Protein AF-A0A2K0TN33-F1 (afdb_monomer_lite)

Sequence (180 aa):
MSYIFKYAGIDGAGDKDKFLTEDDDTSTRRTIKLARDVEKEPTDGSRALPVIISYTCNISLGDIYEQLRQKEWLTHSFANLILALNIDDHPVPAGFIVNPDFLGEGQKANLMNHGVPVREPLRGALAHCKVEADSITDNFAGYIHAVNWLIRTVAPSVTFGWQVNIWGGGTGDGCRLERL

Foldseek 3Di:
DAEAEDAFFAPNQLPLVDADDPVRRVGLVVLLVVQVVQCPDPDDNDGYAYEYEAELFRPVVHDPPVSQADLSSNLNSLLSVLVSQPFDPDLARHEYAYHAALVAVCVVVVFQFPFGQNQNSLCSSCVVPPDHDPPQHRGPVSNVVSVVVSSCVRHVSYHYDYHHDDDPPDPPPPPPPPDD

Radius of gyration: 18.74 Å; chains: 1; bounding box: 42×58×51 Å

pLDDT: mean 85.98, std 13.93, range [38.31, 97.5]

Secondary structure (DSSP, 8-state):
-EEEEEESTTTSS--TTSPPPTTT-HHHHHHHHHHHHHHHSSSTT--EEEEEEE-SS--TTS-HHHHHH-HHHHHHHHHHHHHHH-----SS--EEEESTTHHHHHHHTTGGG-B---HHHHHHHGGGS----TT--SBHHHHHHHHHHHHHHH-TTSEEEE------------------

Structure (mmCIF, N/CA/C/O backbone):
data_AF-A0A2K0TN33-F1
#
_entry.id   AF-A0A2K0TN33-F1
#
loop_
_atom_site.group_PDB
_atom_site.id
_atom_site.type_symbol
_atom_site.label_atom_id
_atom_site.label_alt_id
_atom_site.label_comp_id
_atom_site.label_asym_id
_atom_site.label_entity_id
_atom_site.label_seq_id
_atom_site.pdbx_PDB_ins_code
_atom_site.Cartn_x
_atom_site.Cartn_y
_atom_site.Cartn_z
_atom_site.occupancy
_atom_site.B_iso_or_equiv
_atom_site.auth_seq_id
_atom_site.auth_comp_id
_atom_site.auth_asym_id
_atom_site.auth_atom_id
_atom_site.pdbx_PDB_model_num
ATOM 1 N N . MET A 1 1 ? -21.578 7.837 12.634 1.00 80.25 1 MET A N 1
ATOM 2 C CA . MET A 1 1 ? -20.352 7.149 12.176 1.00 80.25 1 MET A CA 1
ATOM 3 C C . MET A 1 1 ? -19.380 8.212 11.717 1.00 80.25 1 MET A C 1
ATOM 5 O O . MET A 1 1 ? -19.723 8.966 10.812 1.00 80.25 1 MET A O 1
ATOM 9 N N . SER A 1 2 ? -18.228 8.289 12.368 1.00 88.69 2 SER A N 1
ATOM 10 C CA . SER A 1 2 ? -17.153 9.237 12.069 1.00 88.69 2 SER A CA 1
ATOM 11 C C . SER A 1 2 ? -15.987 8.508 11.405 1.00 88.69 2 SER A C 1
ATOM 13 O O . SER A 1 2 ? -15.834 7.300 11.570 1.00 88.69 2 SER A O 1
ATOM 15 N N . TYR A 1 3 ? -15.155 9.235 10.664 1.00 92.50 3 TYR A N 1
ATOM 16 C CA . TYR A 1 3 ? -13.978 8.683 9.992 1.00 92.50 3 TYR A CA 1
ATOM 17 C C . TYR A 1 3 ? -12.736 9.435 10.461 1.00 92.50 3 TYR A C 1
ATOM 19 O O . TYR A 1 3 ? -12.743 10.666 10.496 1.00 92.50 3 TYR A O 1
ATOM 27 N N . ILE A 1 4 ? -11.684 8.706 10.831 1.00 94.31 4 ILE A N 1
ATOM 28 C CA . ILE A 1 4 ? -10.422 9.288 11.306 1.00 94.31 4 ILE A CA 1
ATOM 29 C C . ILE A 1 4 ? -9.355 9.015 10.256 1.00 94.31 4 ILE A C 1
ATOM 31 O O . ILE A 1 4 ? -8.980 7.865 10.054 1.00 94.31 4 ILE A O 1
ATOM 35 N N . PHE A 1 5 ? -8.867 10.064 9.599 1.00 95.44 5 PHE A N 1
ATOM 36 C CA . PHE A 1 5 ? -7.907 9.940 8.505 1.00 95.44 5 PHE A CA 1
ATOM 37 C C . PHE A 1 5 ? -6.476 10.142 8.991 1.00 95.44 5 PHE A C 1
ATOM 39 O O . PHE A 1 5 ? -6.186 11.111 9.698 1.00 95.44 5 PHE A O 1
ATOM 46 N N . LYS A 1 6 ? -5.565 9.262 8.573 1.00 96.69 6 LYS A N 1
ATOM 47 C CA . LYS A 1 6 ? -4.129 9.429 8.816 1.00 96.69 6 LYS A CA 1
ATOM 48 C C . LYS A 1 6 ? -3.304 8.713 7.751 1.00 96.69 6 LYS A C 1
ATOM 50 O O . LYS A 1 6 ? -3.702 7.663 7.263 1.00 96.69 6 LYS A O 1
ATOM 55 N N . TYR A 1 7 ? -2.156 9.278 7.396 1.00 95.44 7 TYR A N 1
ATOM 56 C CA . TYR A 1 7 ? -1.187 8.597 6.541 1.00 95.44 7 TYR A CA 1
ATOM 57 C C . TYR A 1 7 ? -0.429 7.516 7.325 1.00 95.44 7 TYR A C 1
ATOM 59 O O . TYR A 1 7 ? -0.097 7.732 8.493 1.00 95.44 7 TYR A O 1
ATOM 67 N N . ALA A 1 8 ? -0.178 6.371 6.690 1.00 95.56 8 ALA A N 1
ATOM 68 C CA . ALA A 1 8 ? 0.621 5.280 7.248 1.00 95.56 8 ALA A CA 1
ATOM 69 C C . ALA A 1 8 ? 2.102 5.670 7.390 1.00 95.56 8 ALA A C 1
ATOM 71 O O . ALA A 1 8 ? 2.572 6.570 6.694 1.00 95.56 8 ALA A O 1
ATOM 72 N N . GLY A 1 9 ? 2.834 4.962 8.250 1.00 92.69 9 GLY A N 1
ATOM 73 C CA . GLY A 1 9 ? 4.277 5.127 8.395 1.00 92.69 9 GLY A CA 1
ATOM 74 C C . GLY A 1 9 ? 4.692 6.409 9.119 1.00 92.69 9 GLY A C 1
ATOM 75 O O . GLY A 1 9 ? 3.976 6.904 10.005 1.00 92.69 9 GLY A O 1
ATOM 76 N N . ILE A 1 10 ? 5.876 6.924 8.770 1.00 91.94 10 ILE A N 1
ATOM 77 C CA . ILE A 1 10 ? 6.517 8.045 9.475 1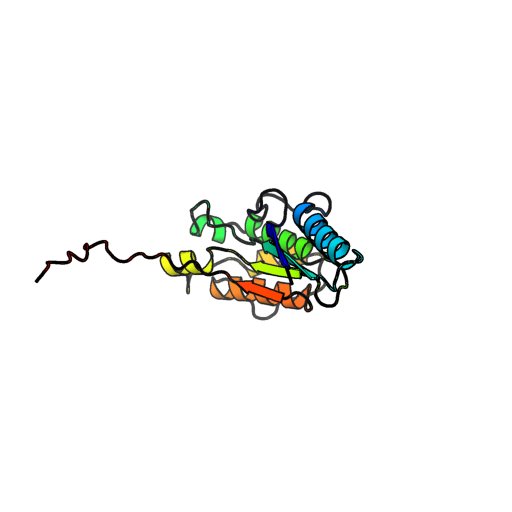.00 91.94 10 ILE A CA 1
ATOM 78 C C . ILE A 1 10 ? 6.133 9.368 8.827 1.00 91.94 10 ILE A C 1
ATOM 80 O O . ILE A 1 10 ? 5.641 10.272 9.506 1.00 91.94 10 ILE A O 1
ATOM 84 N N . ASP A 1 11 ? 6.359 9.484 7.519 1.00 86.12 11 ASP A N 1
ATOM 85 C CA . ASP A 1 11 ? 6.149 10.724 6.769 1.00 86.12 11 ASP A CA 1
ATOM 86 C C . ASP 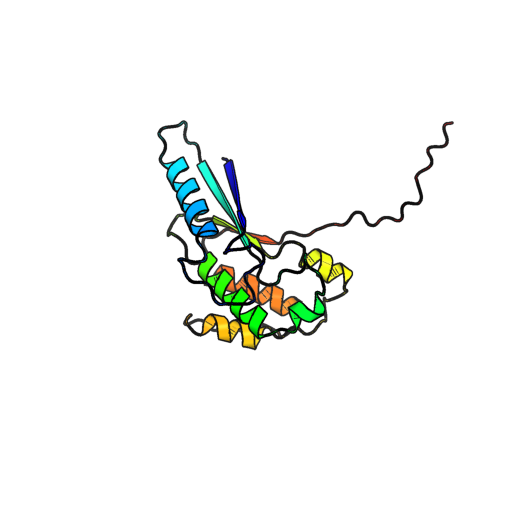A 1 11 ? 4.879 10.710 5.909 1.00 86.12 11 ASP A C 1
ATOM 88 O O . ASP A 1 11 ? 4.437 11.756 5.430 1.00 86.12 11 ASP A O 1
ATOM 92 N N . GLY A 1 12 ? 4.255 9.541 5.753 1.00 84.50 12 GLY A N 1
ATOM 93 C CA . GLY A 1 12 ? 3.070 9.381 4.926 1.00 84.50 12 GLY A CA 1
ATOM 94 C C . GLY A 1 12 ? 3.340 9.351 3.427 1.00 84.50 12 GLY A C 1
ATOM 95 O O . GLY A 1 12 ? 2.394 9.493 2.661 1.00 84.50 12 GLY A O 1
ATOM 96 N N . ALA A 1 13 ? 4.591 9.158 3.005 1.00 87.00 13 ALA A N 1
ATOM 97 C CA . ALA A 1 13 ? 5.025 9.031 1.616 1.00 87.00 13 ALA A CA 1
ATOM 98 C C . ALA A 1 13 ? 5.358 7.579 1.220 1.00 87.00 13 ALA A C 1
ATOM 100 O O . ALA A 1 13 ? 5.903 7.345 0.140 1.00 87.00 13 ALA A O 1
ATOM 101 N N . GLY A 1 14 ? 5.027 6.603 2.072 1.00 86.75 14 GLY A N 1
ATOM 102 C CA . GLY A 1 14 ? 5.307 5.180 1.845 1.00 86.75 14 GLY A CA 1
ATOM 103 C C . GLY A 1 14 ? 6.694 4.731 2.306 1.00 86.75 14 GLY A C 1
ATOM 104 O O . GLY A 1 14 ? 7.031 3.556 2.139 1.00 86.75 14 GLY A O 1
ATOM 105 N N . ASP A 1 15 ? 7.481 5.657 2.871 1.00 92.38 15 ASP A N 1
ATOM 106 C CA . ASP A 1 15 ? 8.759 5.401 3.543 1.00 92.38 15 ASP A CA 1
ATOM 107 C C . ASP A 1 15 ? 9.727 4.556 2.693 1.00 92.38 15 ASP A C 1
ATOM 109 O O . ASP A 1 15 ? 10.369 3.620 3.163 1.00 92.38 15 ASP A O 1
ATOM 113 N N . LYS A 1 16 ? 9.809 4.885 1.398 1.00 91.75 16 LYS A N 1
ATOM 114 C CA . LYS A 1 16 ? 10.479 4.095 0.349 1.00 91.75 16 LYS A CA 1
ATOM 115 C C . LYS A 1 16 ? 11.967 3.803 0.584 1.00 91.75 16 LYS A C 1
ATOM 117 O O . LYS A 1 16 ? 12.520 2.896 -0.032 1.00 91.75 16 LYS A O 1
ATOM 122 N N . ASP A 1 17 ? 12.622 4.562 1.452 1.00 92.81 17 ASP A N 1
ATOM 123 C CA . ASP A 1 17 ? 14.057 4.442 1.709 1.00 92.81 17 ASP A CA 1
ATOM 124 C C . ASP A 1 17 ? 14.388 3.409 2.801 1.00 92.81 17 ASP A C 1
ATOM 126 O O . ASP A 1 17 ? 15.565 3.147 3.046 1.00 92.81 17 ASP A O 1
ATOM 130 N N . LYS A 1 18 ? 13.384 2.805 3.463 1.00 93.94 18 LYS A N 1
ATOM 131 C CA . LYS A 1 18 ? 13.616 1.759 4.469 1.00 93.94 18 LYS A CA 1
ATOM 132 C C . LYS A 1 18 ? 12.430 0.820 4.699 1.00 93.94 18 LYS A C 1
ATOM 134 O O . LYS A 1 18 ? 11.268 1.174 4.515 1.00 93.94 18 LYS A O 1
ATOM 139 N N . PHE A 1 19 ? 12.737 -0.362 5.228 1.00 93.75 19 PHE A N 1
ATOM 140 C CA . PHE A 1 19 ? 11.748 -1.197 5.906 1.00 93.75 19 PHE A CA 1
ATOM 141 C C . PHE A 1 19 ? 11.338 -0.556 7.233 1.00 93.75 19 PHE A C 1
ATOM 143 O O . PHE A 1 19 ? 12.194 -0.170 8.033 1.00 93.75 19 PHE A O 1
ATOM 150 N N . LEU A 1 20 ? 10.034 -0.467 7.469 1.00 93.81 20 LEU A N 1
ATOM 151 C CA . LEU A 1 20 ? 9.485 -0.034 8.745 1.00 93.81 20 LEU A CA 1
ATOM 152 C C . LEU A 1 20 ? 9.341 -1.204 9.719 1.00 93.81 20 LEU A C 1
ATOM 154 O O . LEU A 1 20 ? 9.092 -2.348 9.337 1.00 93.81 20 LEU A O 1
ATOM 158 N N . THR A 1 21 ? 9.446 -0.880 11.000 1.00 93.25 21 THR A N 1
ATOM 159 C CA . THR A 1 21 ? 9.048 -1.725 12.126 1.00 93.25 21 THR A CA 1
ATOM 160 C C . THR A 1 21 ? 7.722 -1.238 12.716 1.00 93.25 21 THR A C 1
ATOM 162 O O . THR A 1 21 ? 7.247 -0.147 12.394 1.00 93.25 21 THR A O 1
ATOM 165 N N . GLU A 1 22 ? 7.109 -2.013 13.613 1.00 89.12 22 GLU A N 1
ATOM 166 C CA . GLU A 1 22 ? 5.898 -1.567 14.325 1.00 89.12 22 GLU A CA 1
ATOM 167 C C . GLU A 1 22 ? 6.115 -0.263 15.112 1.00 89.12 22 GLU A C 1
ATOM 169 O O . GLU A 1 22 ? 5.200 0.558 15.206 1.00 89.12 22 GLU A O 1
ATOM 174 N N . ASP A 1 23 ? 7.335 -0.047 15.615 1.00 90.50 23 ASP A N 1
ATOM 175 C CA . ASP A 1 23 ? 7.731 1.181 16.310 1.00 90.50 23 ASP A CA 1
ATOM 176 C C . ASP A 1 23 ? 7.904 2.374 15.359 1.00 90.50 23 ASP A C 1
ATOM 178 O O . ASP A 1 23 ? 7.836 3.525 15.796 1.00 90.50 23 ASP A O 1
ATOM 182 N N . ASP A 1 24 ? 8.095 2.129 14.060 1.00 91.69 24 ASP A N 1
ATOM 183 C CA . ASP A 1 24 ? 8.076 3.181 13.048 1.00 91.69 24 ASP A CA 1
ATOM 184 C C . ASP A 1 24 ? 6.633 3.537 12.630 1.00 91.69 24 ASP A C 1
ATOM 186 O O . ASP A 1 24 ? 6.278 4.717 12.578 1.00 91.69 24 ASP A O 1
ATOM 190 N N . ASP A 1 25 ? 5.764 2.544 12.383 1.00 90.44 25 ASP A N 1
ATOM 191 C CA . ASP A 1 25 ? 4.374 2.725 11.904 1.00 90.44 25 ASP A CA 1
ATOM 192 C C . ASP A 1 25 ? 3.378 3.127 13.018 1.00 90.44 25 ASP A C 1
ATOM 194 O O . ASP A 1 25 ? 2.223 2.692 13.098 1.00 90.44 25 ASP A O 1
ATOM 198 N N . THR A 1 26 ? 3.810 4.019 13.909 1.00 92.38 26 THR A N 1
ATOM 199 C CA . THR A 1 26 ? 2.986 4.477 15.038 1.00 92.38 26 THR A CA 1
ATOM 200 C C . THR A 1 26 ? 1.717 5.197 14.591 1.00 92.38 26 THR A C 1
ATOM 202 O O . THR A 1 26 ? 0.713 5.147 15.306 1.00 92.38 26 THR A O 1
ATOM 205 N N . SER A 1 27 ? 1.736 5.848 13.423 1.00 93.88 27 SER A N 1
ATOM 206 C CA . SER A 1 27 ? 0.585 6.557 12.859 1.00 93.88 27 SER A CA 1
ATOM 207 C C . SER A 1 27 ? -0.606 5.619 12.667 1.00 93.88 27 SER A C 1
ATOM 209 O O . SER A 1 27 ? -1.681 5.886 13.207 1.00 93.88 27 SER A O 1
ATOM 211 N N . THR A 1 28 ? -0.408 4.486 11.989 1.00 95.19 28 THR A N 1
ATOM 212 C CA . THR A 1 28 ? -1.466 3.495 11.749 1.00 95.19 28 THR A CA 1
ATOM 213 C C . THR A 1 28 ? -1.997 2.935 13.064 1.00 95.19 28 THR A C 1
ATOM 215 O O . THR A 1 28 ? -3.203 2.971 13.327 1.00 95.19 28 THR A O 1
ATOM 218 N N . ARG A 1 29 ? -1.093 2.485 13.945 1.00 94.00 29 ARG A N 1
ATOM 219 C CA . ARG A 1 29 ? -1.464 1.836 15.213 1.00 94.00 29 ARG A CA 1
ATOM 220 C C . ARG A 1 29 ? -2.226 2.770 16.145 1.00 94.00 29 ARG A C 1
ATOM 222 O O . ARG A 1 29 ? -3.239 2.379 16.723 1.00 94.00 29 ARG A O 1
ATOM 229 N N . ARG A 1 30 ? -1.781 4.022 16.273 1.00 94.94 30 ARG A N 1
ATOM 230 C CA . ARG A 1 30 ? -2.445 5.020 17.124 1.00 94.94 30 ARG A CA 1
ATOM 231 C C . ARG A 1 30 ? -3.801 5.429 16.572 1.00 94.94 30 ARG A C 1
ATOM 233 O O . ARG A 1 30 ? -4.722 5.606 17.362 1.00 94.94 30 ARG A O 1
ATOM 240 N N . THR A 1 31 ? -3.947 5.551 15.254 1.00 95.88 31 THR A N 1
ATOM 241 C CA . THR A 1 31 ? -5.237 5.882 14.636 1.00 95.88 31 THR A CA 1
ATOM 242 C C . THR A 1 31 ? -6.259 4.766 14.830 1.00 95.88 31 THR A C 1
ATOM 244 O O . THR A 1 31 ? -7.397 5.054 15.200 1.00 95.88 31 THR A O 1
ATOM 247 N N . ILE A 1 32 ? -5.858 3.502 14.667 1.00 95.19 32 ILE A N 1
ATOM 248 C CA . ILE A 1 32 ? -6.738 2.359 14.947 1.00 95.19 32 ILE A CA 1
ATOM 249 C C . ILE A 1 32 ? -7.092 2.319 16.431 1.00 95.19 32 ILE A C 1
ATOM 251 O O . ILE A 1 32 ? -8.271 2.286 16.771 1.00 95.19 32 ILE A O 1
ATOM 255 N N . LYS A 1 33 ? -6.098 2.423 17.323 1.00 94.12 33 LYS A N 1
ATOM 256 C CA . LYS A 1 33 ? -6.342 2.454 18.770 1.00 94.12 33 LYS A CA 1
ATOM 257 C C . LYS A 1 33 ? -7.316 3.568 19.161 1.00 94.12 33 LYS A C 1
ATOM 259 O O . LYS A 1 33 ? -8.236 3.313 19.926 1.00 94.12 33 LYS A O 1
ATOM 264 N N . LEU A 1 34 ? -7.147 4.772 18.615 1.00 93.69 34 LEU A N 1
ATOM 265 C CA . LEU A 1 34 ? -8.050 5.893 18.870 1.00 93.69 34 LEU A CA 1
ATOM 266 C C . LEU A 1 34 ? -9.485 5.566 18.443 1.00 93.69 34 LEU A C 1
ATOM 268 O O . LEU A 1 34 ? -10.412 5.824 19.202 1.00 93.69 34 LEU A O 1
ATOM 272 N N . ALA A 1 35 ? -9.676 4.971 17.265 1.00 93.31 35 ALA A N 1
ATOM 273 C CA . ALA A 1 35 ? -11.004 4.568 16.816 1.00 93.31 35 ALA A CA 1
ATOM 274 C C . ALA A 1 35 ? -11.643 3.525 17.749 1.00 93.31 35 ALA A C 1
ATOM 276 O O . ALA A 1 35 ? -12.816 3.650 18.096 1.00 93.31 35 ALA A O 1
ATOM 277 N N . ARG A 1 36 ? -10.857 2.549 18.222 1.00 92.19 36 ARG A N 1
ATOM 278 C CA . ARG A 1 36 ? -11.308 1.539 19.195 1.00 92.19 36 ARG A CA 1
ATOM 279 C C . ARG A 1 36 ? -11.632 2.137 20.556 1.00 92.19 36 ARG A C 1
ATOM 281 O O . ARG A 1 36 ? -12.545 1.668 21.226 1.00 92.19 36 ARG A O 1
ATOM 288 N N . ASP A 1 37 ? -10.876 3.139 20.987 1.00 91.69 37 ASP A N 1
ATOM 289 C CA . ASP A 1 37 ? -11.129 3.823 22.250 1.00 91.69 37 ASP A CA 1
ATOM 290 C C . ASP A 1 37 ? -12.433 4.633 22.169 1.00 91.69 37 ASP A C 1
ATOM 292 O O . ASP A 1 37 ? -13.242 4.540 23.087 1.00 91.69 37 ASP A O 1
ATOM 296 N N . VAL A 1 38 ? -12.704 5.303 21.039 1.00 89.56 38 VAL A N 1
ATOM 297 C CA . VAL A 1 38 ? -13.989 5.985 20.783 1.00 89.56 38 VAL A CA 1
ATOM 298 C C . VAL A 1 38 ? -15.169 5.008 20.835 1.00 89.56 38 VAL A C 1
ATOM 300 O O . VAL A 1 38 ? -16.193 5.328 21.427 1.00 89.56 38 VAL A O 1
ATOM 303 N N . GLU A 1 39 ? -15.037 3.804 20.272 1.00 86.81 39 GLU A N 1
ATOM 304 C CA . GLU A 1 39 ? -16.095 2.777 20.317 1.00 86.81 39 GLU A CA 1
ATOM 305 C C . GLU A 1 39 ? -16.389 2.247 21.734 1.00 86.81 39 GLU A C 1
ATOM 307 O O . GLU A 1 39 ? -17.461 1.686 21.966 1.00 86.81 39 GLU A O 1
ATOM 312 N N . LYS A 1 40 ? -15.451 2.394 22.680 1.00 86.69 40 LYS A N 1
ATOM 313 C CA . LYS A 1 40 ? -15.618 1.974 24.083 1.00 86.69 40 LYS A CA 1
ATOM 314 C C . LYS A 1 40 ? -16.224 3.061 24.964 1.00 86.69 40 LYS A C 1
ATOM 316 O O . LYS A 1 40 ? -16.606 2.758 26.097 1.00 86.69 40 LYS A O 1
ATOM 321 N N . GLU A 1 41 ? -16.263 4.312 24.507 1.00 82.69 41 GLU A N 1
ATOM 322 C CA . GLU A 1 41 ? -16.819 5.390 25.315 1.00 82.69 41 GLU A CA 1
ATOM 323 C C . GLU A 1 41 ? -18.337 5.195 25.510 1.00 82.69 41 GLU A C 1
ATOM 325 O O . GLU A 1 41 ? -19.024 4.765 24.584 1.00 82.69 41 GLU A O 1
ATOM 330 N N . PRO A 1 42 ? -18.902 5.499 26.697 1.00 61.41 42 PRO A N 1
ATOM 331 C CA . PRO A 1 42 ? -20.319 5.251 27.007 1.00 61.41 42 PRO A CA 1
ATOM 332 C C . PRO A 1 42 ? -21.349 6.109 26.239 1.00 61.41 42 PRO A C 1
ATOM 334 O O . PRO A 1 42 ? -22.474 6.281 26.710 1.00 61.41 42 PRO A O 1
ATOM 337 N N . THR A 1 43 ? -20.998 6.695 25.097 1.00 67.06 43 THR A N 1
ATOM 338 C CA . THR A 1 43 ? -21.847 7.620 24.340 1.00 67.06 43 THR A CA 1
ATOM 339 C C . THR A 1 43 ? -22.631 6.894 23.245 1.00 67.06 43 THR A C 1
ATOM 341 O O . THR A 1 43 ? -22.069 6.079 22.525 1.00 67.06 43 THR A O 1
ATOM 344 N N . ASP A 1 44 ? -23.946 7.163 23.190 1.00 69.31 44 ASP A N 1
ATOM 345 C CA . ASP A 1 44 ? -24.948 7.051 22.096 1.00 69.31 44 ASP A CA 1
ATOM 346 C C . ASP A 1 44 ? -24.827 6.017 20.940 1.00 69.31 44 ASP A C 1
ATOM 348 O O . ASP A 1 44 ? -25.608 6.071 19.989 1.00 69.31 44 ASP A O 1
ATOM 352 N N . GLY A 1 45 ? -23.930 5.033 21.003 1.00 69.44 45 GLY A N 1
ATOM 353 C CA . GLY A 1 45 ? -23.591 4.148 19.889 1.00 69.44 45 GLY A CA 1
ATOM 354 C C . GLY A 1 45 ? -22.652 4.779 18.854 1.00 69.44 45 GLY A C 1
ATOM 355 O O . GLY A 1 45 ? -22.621 4.315 17.708 1.00 69.44 45 GLY A O 1
ATOM 356 N N . SER A 1 46 ? -21.903 5.825 19.221 1.00 73.38 46 SER A N 1
ATOM 357 C CA . SER A 1 46 ? -20.896 6.449 18.360 1.00 73.38 46 SER A CA 1
ATOM 358 C C . SER A 1 46 ? -19.855 5.433 17.873 1.00 73.38 46 SER A C 1
ATOM 360 O O . SER A 1 46 ? -19.296 4.651 18.633 1.00 73.38 46 SER A O 1
ATOM 362 N N . ARG A 1 47 ? -19.601 5.433 16.561 1.00 84.69 47 ARG A N 1
ATOM 363 C CA . ARG A 1 47 ? -18.627 4.554 15.896 1.00 84.69 47 ARG A CA 1
ATOM 364 C C . ARG A 1 47 ? -17.631 5.391 15.114 1.00 84.69 47 ARG A C 1
ATOM 366 O O . ARG A 1 47 ? -18.040 6.362 14.463 1.00 84.69 47 ARG A O 1
ATOM 373 N N . ALA A 1 48 ? -16.368 4.984 15.137 1.00 91.00 48 ALA A N 1
ATOM 374 C CA . ALA A 1 48 ? -15.297 5.597 14.369 1.00 91.00 48 ALA A CA 1
ATOM 375 C C . ALA A 1 48 ? -14.614 4.547 13.487 1.00 91.00 48 ALA A C 1
ATOM 377 O O . ALA A 1 48 ? -14.150 3.525 13.978 1.00 91.00 48 ALA A O 1
ATOM 378 N N . LEU A 1 49 ? -14.529 4.806 12.182 1.00 93.12 49 LEU A N 1
ATOM 379 C CA . LEU A 1 49 ? -13.735 3.992 11.266 1.00 93.12 49 LEU A CA 1
ATOM 380 C C . LEU A 1 49 ? -12.361 4.655 11.078 1.00 93.12 49 LEU A C 1
ATOM 382 O O . LEU A 1 49 ? -12.309 5.787 10.580 1.00 93.12 49 LEU A O 1
ATOM 386 N N . PRO A 1 50 ? -11.248 3.992 11.435 1.00 96.38 50 PRO A N 1
ATOM 387 C CA . PRO A 1 50 ? -9.932 4.477 11.053 1.00 96.38 50 PRO A CA 1
ATOM 388 C C . PRO A 1 50 ? -9.758 4.310 9.539 1.00 96.38 50 PRO A C 1
ATOM 390 O O . PRO A 1 50 ? -10.022 3.239 8.987 1.00 96.38 50 PRO A O 1
ATOM 393 N N . VAL A 1 51 ? -9.333 5.378 8.867 1.00 97.25 51 VAL A N 1
ATOM 394 C CA . VAL A 1 51 ? -9.032 5.405 7.434 1.00 97.25 51 VAL A CA 1
ATOM 395 C C . VAL A 1 51 ? -7.562 5.753 7.241 1.00 97.25 51 VAL A C 1
ATOM 397 O O . VAL A 1 51 ? -7.118 6.858 7.557 1.00 97.25 51 VAL A O 1
ATOM 400 N N . ILE A 1 52 ? -6.806 4.798 6.715 1.00 97.50 52 ILE A N 1
ATOM 401 C CA . ILE A 1 52 ? -5.363 4.891 6.546 1.00 97.50 52 ILE A CA 1
ATOM 402 C C . ILE A 1 52 ? -5.037 5.193 5.087 1.00 97.50 52 ILE A C 1
ATOM 404 O O . ILE A 1 52 ? -5.459 4.476 4.182 1.00 97.50 52 ILE A O 1
ATOM 408 N N . ILE A 1 53 ? -4.284 6.261 4.846 1.00 96.62 53 ILE A N 1
ATOM 409 C CA . ILE A 1 53 ? -3.762 6.585 3.521 1.00 96.62 53 ILE A CA 1
ATOM 410 C C . ILE A 1 53 ? -2.388 5.934 3.388 1.00 96.62 53 ILE A C 1
ATOM 412 O O . ILE A 1 53 ? -1.485 6.240 4.164 1.00 96.62 53 ILE A O 1
ATOM 416 N N . SER A 1 54 ? -2.224 5.036 2.421 1.00 95.62 54 SER A N 1
ATOM 417 C CA . SER A 1 54 ? -0.980 4.293 2.219 1.00 95.62 54 SER A CA 1
ATOM 418 C C . SER A 1 54 ? -0.455 4.491 0.804 1.00 95.62 54 SER A C 1
ATOM 420 O O . SER A 1 54 ? -1.186 4.304 -0.172 1.00 95.62 54 SER A O 1
ATOM 422 N N . TYR A 1 55 ? 0.824 4.844 0.700 1.00 93.62 55 TYR A N 1
ATOM 423 C CA . TYR A 1 55 ? 1.551 4.844 -0.560 1.00 93.62 55 TYR A CA 1
ATOM 424 C C . TYR A 1 55 ? 2.458 3.624 -0.627 1.00 93.62 55 TYR A C 1
ATOM 426 O O . TYR A 1 55 ? 3.301 3.415 0.239 1.00 93.62 55 TYR A O 1
ATOM 434 N N . THR A 1 56 ? 2.326 2.866 -1.705 1.00 91.12 56 THR A N 1
ATOM 435 C CA . THR A 1 56 ? 3.342 1.934 -2.186 1.00 91.12 56 THR A CA 1
ATOM 436 C C . THR A 1 56 ? 4.179 2.517 -3.335 1.00 91.12 56 THR A C 1
ATOM 438 O O . THR A 1 56 ? 5.113 1.881 -3.818 1.00 91.12 56 THR A O 1
ATOM 441 N N . CYS A 1 57 ? 3.800 3.692 -3.841 1.00 90.06 57 CYS A N 1
ATOM 442 C CA . CYS A 1 57 ? 4.565 4.515 -4.772 1.00 90.06 57 CYS A CA 1
ATOM 443 C C . CYS A 1 57 ? 4.047 5.953 -4.658 1.00 90.06 57 CYS A C 1
ATOM 445 O O . CYS A 1 57 ? 3.014 6.295 -5.239 1.00 90.06 57 CYS A O 1
ATOM 447 N N . ASN A 1 58 ? 4.739 6.799 -3.892 1.00 82.31 58 ASN A N 1
ATOM 448 C CA . ASN A 1 58 ? 4.370 8.206 -3.788 1.00 82.31 58 ASN A CA 1
ATOM 449 C C . ASN A 1 58 ? 4.907 8.988 -4.987 1.00 82.31 58 ASN A C 1
ATOM 451 O O . ASN A 1 58 ? 6.114 9.093 -5.197 1.00 82.31 58 ASN A O 1
ATOM 455 N N . ILE A 1 59 ? 3.985 9.570 -5.741 1.00 77.38 59 ILE A N 1
ATOM 456 C CA . ILE A 1 59 ? 4.284 10.348 -6.941 1.00 77.38 59 ILE A CA 1
ATOM 457 C C . ILE A 1 59 ? 3.898 11.827 -6.809 1.00 77.38 59 ILE A C 1
ATOM 459 O O . ILE A 1 59 ? 4.103 12.597 -7.745 1.00 77.38 59 ILE A O 1
ATOM 463 N N . SER A 1 60 ? 3.392 12.243 -5.643 1.00 67.50 60 SER A N 1
ATOM 464 C CA . SER A 1 60 ? 3.069 13.649 -5.350 1.00 67.50 60 SER A CA 1
ATOM 465 C C . SER A 1 60 ? 4.311 14.554 -5.366 1.00 67.50 60 SER A C 1
ATOM 467 O O . SER A 1 60 ? 4.207 15.753 -5.612 1.00 67.50 60 SER A O 1
ATOM 469 N N . LEU A 1 61 ? 5.500 13.976 -5.150 1.00 64.31 61 LEU A N 1
ATOM 470 C CA . LEU A 1 61 ? 6.790 14.676 -5.108 1.00 64.31 61 LEU A CA 1
ATOM 471 C C . LEU A 1 61 ? 7.525 14.722 -6.462 1.00 64.31 61 LEU A C 1
ATOM 473 O O . LEU A 1 61 ? 8.627 15.262 -6.534 1.00 64.31 61 LEU A O 1
ATOM 477 N N . GLY A 1 62 ? 6.922 14.199 -7.535 1.00 69.88 62 GLY A N 1
ATOM 478 C CA . GLY A 1 62 ? 7.480 14.241 -8.889 1.00 69.88 62 GLY A CA 1
ATOM 479 C C . GLY A 1 62 ? 8.181 12.958 -9.359 1.00 69.88 62 GLY A C 1
ATOM 480 O O . GLY A 1 62 ? 8.282 11.972 -8.632 1.00 69.88 62 GLY A O 1
ATOM 481 N N . ASP A 1 63 ? 8.584 13.000 -10.636 1.00 83.12 63 ASP A N 1
ATOM 482 C CA . ASP A 1 63 ? 9.162 11.932 -11.476 1.00 83.12 63 ASP A CA 1
ATOM 483 C C . ASP A 1 63 ? 8.598 10.517 -11.249 1.00 83.12 63 ASP A C 1
ATOM 485 O O . ASP A 1 63 ? 9.231 9.618 -10.691 1.00 83.12 63 ASP A O 1
ATOM 489 N N . ILE A 1 64 ? 7.396 10.295 -11.786 1.00 85.38 64 ILE A N 1
ATOM 490 C CA . ILE A 1 64 ? 6.742 8.983 -11.799 1.00 85.38 64 ILE A CA 1
ATOM 491 C C . ILE A 1 64 ? 7.609 7.881 -12.430 1.00 85.38 64 ILE A C 1
ATOM 493 O O . ILE A 1 64 ? 7.514 6.722 -12.033 1.00 85.38 64 ILE A O 1
ATOM 497 N N . TYR A 1 65 ? 8.470 8.216 -13.394 1.00 88.06 65 TYR A N 1
ATOM 498 C CA . TYR A 1 65 ? 9.290 7.227 -14.084 1.00 88.06 65 TYR A CA 1
ATOM 499 C C . TYR A 1 65 ? 10.467 6.769 -13.234 1.00 88.06 65 TYR A C 1
ATOM 501 O O . TYR A 1 65 ? 10.836 5.597 -13.288 1.00 88.06 65 TYR A O 1
ATOM 509 N N . GLU A 1 66 ? 11.081 7.675 -12.474 1.00 89.69 66 GLU A N 1
ATOM 510 C CA . GLU A 1 66 ? 12.084 7.297 -11.487 1.00 89.69 66 GLU A CA 1
ATOM 511 C C . GLU A 1 66 ? 11.458 6.378 -10.442 1.00 89.69 66 GLU A C 1
ATOM 513 O O . GLU A 1 66 ? 11.899 5.239 -10.301 1.00 89.69 66 GLU A O 1
ATOM 518 N N . GLN A 1 67 ? 10.374 6.816 -9.800 1.00 89.12 67 GLN A N 1
ATOM 519 C CA . GLN A 1 67 ? 9.718 6.063 -8.727 1.00 89.12 67 GLN A CA 1
ATOM 520 C C . GLN A 1 67 ? 9.340 4.638 -9.170 1.00 89.12 67 GLN A C 1
ATOM 522 O O . GLN A 1 67 ? 9.616 3.671 -8.463 1.00 89.12 67 GLN A O 1
ATOM 527 N N . LEU A 1 68 ? 8.790 4.485 -10.380 1.00 91.31 68 LEU A N 1
ATOM 528 C CA . LEU A 1 68 ? 8.380 3.186 -10.919 1.00 91.31 68 LEU A CA 1
ATOM 529 C C . LEU A 1 68 ? 9.538 2.269 -11.331 1.00 91.31 68 LEU A C 1
ATOM 531 O O . LEU A 1 68 ? 9.307 1.079 -11.512 1.00 91.31 68 LEU A O 1
ATOM 535 N N . ARG A 1 69 ? 10.769 2.766 -11.502 1.00 92.38 69 ARG A N 1
ATOM 536 C CA . ARG A 1 69 ? 11.925 1.926 -11.876 1.00 92.38 69 ARG A CA 1
ATOM 537 C C . ARG A 1 69 ? 12.747 1.453 -10.679 1.00 92.38 69 ARG A C 1
ATOM 539 O O . ARG A 1 69 ? 13.520 0.505 -10.827 1.00 92.38 69 ARG A O 1
ATOM 546 N N . GLN A 1 70 ? 12.591 2.078 -9.513 1.00 94.06 70 GLN A N 1
ATOM 547 C CA . GLN A 1 70 ? 13.404 1.785 -8.333 1.00 94.06 70 GLN A CA 1
ATOM 548 C C . GLN A 1 70 ? 12.886 0.555 -7.583 1.00 94.06 70 GLN A C 1
ATOM 550 O O . GLN A 1 70 ? 12.006 0.633 -6.730 1.00 94.06 70 GLN A O 1
ATOM 555 N N . LYS A 1 71 ? 13.461 -0.611 -7.888 1.00 95.00 71 LYS A N 1
ATOM 556 C CA . LYS A 1 71 ? 13.058 -1.896 -7.292 1.00 95.00 71 LYS A CA 1
ATOM 557 C C . LYS A 1 71 ? 13.143 -1.913 -5.765 1.00 95.00 71 LYS A C 1
ATOM 559 O O . LYS A 1 71 ? 12.257 -2.463 -5.117 1.00 95.00 71 LYS A O 1
ATOM 564 N N . GLU A 1 72 ? 14.194 -1.325 -5.200 1.00 94.50 72 GLU A N 1
ATOM 565 C CA . GLU A 1 72 ? 14.398 -1.266 -3.748 1.00 94.50 72 GLU A CA 1
ATOM 566 C C . GLU A 1 72 ? 13.292 -0.453 -3.069 1.00 94.50 72 GLU A C 1
ATOM 568 O O . GLU A 1 72 ? 12.646 -0.944 -2.146 1.00 94.50 72 GLU A O 1
ATOM 573 N N . TRP A 1 73 ? 12.973 0.723 -3.618 1.00 94.31 73 TRP A N 1
ATOM 574 C CA . TRP A 1 73 ? 11.865 1.559 -3.152 1.00 94.31 73 TRP A CA 1
ATOM 575 C C . TRP A 1 73 ? 10.532 0.823 -3.196 1.00 94.31 73 TRP A C 1
ATOM 577 O O . TRP A 1 73 ? 9.810 0.800 -2.204 1.00 94.31 73 TRP A O 1
ATOM 587 N N . LEU A 1 74 ? 10.237 0.151 -4.312 1.00 94.31 74 LEU A N 1
ATOM 588 C CA . LEU A 1 74 ? 9.032 -0.666 -4.439 1.00 94.31 74 LEU A CA 1
ATOM 589 C C . LEU A 1 74 ? 8.995 -1.798 -3.401 1.00 94.31 74 LEU A C 1
ATOM 591 O O . LEU A 1 74 ? 7.931 -2.100 -2.868 1.00 94.31 74 LEU A O 1
ATOM 595 N N . THR A 1 75 ? 10.144 -2.401 -3.087 1.00 94.62 75 THR A N 1
ATOM 596 C CA . THR A 1 75 ? 10.246 -3.506 -2.121 1.00 94.62 75 THR A CA 1
ATOM 597 C C . THR A 1 75 ? 9.924 -3.016 -0.713 1.00 94.62 75 THR A C 1
ATOM 599 O O . THR A 1 75 ? 9.060 -3.592 -0.051 1.00 94.62 75 THR A O 1
ATOM 602 N N . HIS A 1 76 ? 10.562 -1.925 -0.279 1.00 94.94 76 HIS A N 1
ATOM 603 C CA . HIS A 1 76 ? 10.283 -1.284 1.007 1.00 94.94 76 HIS A CA 1
ATOM 604 C C . HIS A 1 76 ? 8.818 -0.884 1.110 1.00 94.94 7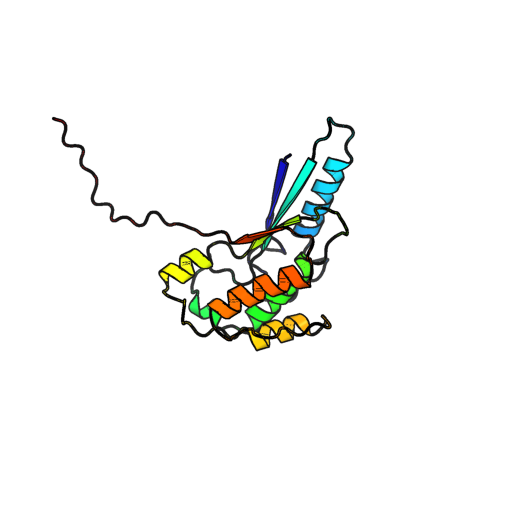6 HIS A C 1
ATOM 606 O O . HIS A 1 76 ? 8.125 -1.269 2.044 1.00 94.94 76 HIS A O 1
ATOM 612 N N . SER A 1 77 ? 8.310 -0.193 0.097 1.00 94.06 77 SER A N 1
ATOM 613 C CA . SER A 1 77 ? 6.933 0.269 0.055 1.00 94.06 77 SER A CA 1
ATOM 614 C C . SER A 1 77 ? 5.899 -0.868 0.109 1.00 94.06 77 SER A C 1
ATOM 616 O O . SER A 1 77 ? 4.921 -0.757 0.848 1.00 94.06 77 SER A O 1
ATOM 618 N N . PHE A 1 78 ? 6.106 -1.988 -0.598 1.00 94.56 78 PHE A N 1
ATOM 619 C CA . PHE A 1 78 ? 5.236 -3.164 -0.456 1.00 94.56 78 PHE A CA 1
ATOM 620 C C . PHE A 1 78 ? 5.310 -3.765 0.952 1.00 94.56 78 PHE A C 1
ATOM 622 O O . PHE A 1 78 ? 4.269 -4.076 1.528 1.00 94.56 78 PHE A O 1
ATOM 629 N N . ALA A 1 79 ? 6.508 -3.897 1.526 1.00 94.06 79 ALA A N 1
ATOM 630 C CA . ALA A 1 79 ? 6.679 -4.417 2.882 1.00 94.06 79 ALA A CA 1
ATOM 631 C C . ALA A 1 79 ? 6.016 -3.511 3.935 1.00 94.06 79 ALA A C 1
ATOM 633 O O . ALA A 1 79 ? 5.351 -3.996 4.850 1.00 94.06 79 ALA A O 1
ATOM 634 N N . ASN A 1 80 ? 6.112 -2.195 3.759 1.00 95.00 80 ASN A N 1
ATOM 635 C CA . ASN A 1 80 ? 5.503 -1.205 4.643 1.00 95.00 80 ASN A CA 1
ATOM 636 C C . ASN A 1 80 ? 3.968 -1.232 4.544 1.00 95.00 80 ASN A C 1
ATOM 638 O O . ASN A 1 80 ? 3.288 -1.087 5.558 1.00 95.00 80 ASN A O 1
ATOM 642 N N . LEU A 1 81 ? 3.401 -1.505 3.360 1.00 95.56 81 LEU A N 1
ATOM 643 C CA . LEU A 1 81 ? 1.966 -1.781 3.231 1.00 95.56 81 LEU A CA 1
ATOM 644 C C . LEU A 1 81 ? 1.569 -3.071 3.967 1.00 95.56 81 LEU A C 1
ATOM 646 O O . LEU A 1 81 ? 0.568 -3.063 4.677 1.00 95.56 81 LEU A O 1
ATOM 650 N N . ILE A 1 82 ? 2.339 -4.161 3.846 1.00 94.12 82 ILE A N 1
ATOM 651 C CA . ILE A 1 82 ? 2.078 -5.409 4.594 1.00 94.12 82 ILE A CA 1
ATOM 652 C C . ILE A 1 82 ? 2.054 -5.132 6.098 1.00 94.12 82 ILE A C 1
ATOM 654 O O . ILE A 1 82 ? 1.124 -5.553 6.786 1.00 94.12 82 ILE A O 1
ATOM 658 N N . LEU A 1 83 ? 3.035 -4.380 6.601 1.00 94.12 83 LEU A N 1
ATOM 659 C CA . LEU A 1 83 ? 3.075 -3.957 7.996 1.00 94.12 83 LEU A CA 1
ATOM 660 C C . LEU A 1 83 ? 1.822 -3.154 8.369 1.00 94.12 83 LEU A C 1
ATOM 662 O O . LEU A 1 83 ? 1.177 -3.463 9.370 1.00 94.12 83 LEU A O 1
ATOM 666 N N . ALA A 1 84 ? 1.434 -2.163 7.564 1.00 94.88 84 ALA A N 1
ATOM 667 C CA . ALA A 1 84 ? 0.248 -1.348 7.822 1.00 94.88 84 ALA A CA 1
ATOM 668 C C . ALA A 1 84 ? -1.051 -2.175 7.838 1.00 94.88 84 ALA A C 1
ATOM 670 O O . ALA A 1 84 ? -1.966 -1.839 8.583 1.00 94.88 84 ALA A O 1
ATOM 671 N N . LEU A 1 85 ? -1.126 -3.261 7.062 1.00 94.38 85 LEU A N 1
ATOM 672 C CA . LEU A 1 85 ? -2.267 -4.184 7.008 1.00 94.38 85 LEU A CA 1
ATOM 673 C C . LEU A 1 85 ? -2.283 -5.216 8.143 1.00 94.38 85 LEU A C 1
ATOM 675 O O . LEU A 1 85 ? -3.327 -5.813 8.396 1.00 94.38 85 LEU A O 1
ATOM 679 N N . ASN A 1 86 ? -1.155 -5.443 8.819 1.00 91.94 86 ASN A N 1
ATOM 680 C CA . ASN A 1 86 ? -1.057 -6.372 9.942 1.00 91.94 86 ASN A CA 1
ATOM 681 C C . ASN A 1 86 ? -1.628 -5.738 11.224 1.00 91.94 86 ASN A C 1
ATOM 683 O O . ASN A 1 86 ? -0.887 -5.276 12.095 1.00 91.94 86 ASN A O 1
ATOM 687 N N . ILE A 1 87 ? -2.954 -5.639 11.284 1.00 89.25 87 ILE A N 1
ATOM 688 C CA . ILE A 1 87 ? -3.711 -4.925 12.323 1.00 89.25 87 ILE A CA 1
ATOM 689 C C . ILE A 1 87 ? -4.619 -5.871 13.116 1.00 89.25 87 ILE A C 1
ATOM 691 O O . ILE A 1 87 ? -4.573 -7.086 12.942 1.00 89.25 87 ILE A O 1
ATOM 695 N N . ASP A 1 88 ? -5.396 -5.312 14.046 1.00 80.75 88 ASP A N 1
ATOM 696 C CA . ASP A 1 88 ? -6.224 -6.074 14.976 1.00 80.75 88 ASP A CA 1
ATOM 697 C C . ASP A 1 88 ? -7.329 -6.900 14.293 1.00 80.75 88 ASP A C 1
ATOM 699 O O . ASP A 1 88 ? -7.823 -6.582 13.210 1.00 80.75 88 ASP A O 1
ATOM 703 N N . ASP A 1 89 ? -7.744 -7.975 14.968 1.00 84.25 89 ASP A N 1
ATOM 704 C CA . ASP A 1 89 ? -8.861 -8.820 14.544 1.00 84.25 89 ASP A CA 1
ATOM 705 C C . ASP A 1 89 ? -10.192 -8.169 14.953 1.00 84.25 89 ASP A C 1
ATOM 707 O O . ASP A 1 89 ? -10.840 -8.538 15.936 1.00 84.25 89 ASP A O 1
ATOM 711 N N . HIS A 1 90 ? -10.555 -7.104 14.239 1.00 89.00 90 HIS A N 1
ATOM 712 C CA . HIS A 1 90 ? -11.839 -6.422 14.372 1.00 89.00 90 HIS A CA 1
ATOM 713 C C . HIS A 1 90 ? -12.708 -6.695 13.128 1.00 89.00 90 HIS A C 1
ATOM 715 O O . HIS A 1 90 ? -12.180 -6.684 12.016 1.00 89.00 90 HIS A O 1
ATOM 721 N N . PRO A 1 91 ? -14.045 -6.866 13.248 1.00 86.81 91 PRO A N 1
ATOM 722 C CA . PRO A 1 91 ? -14.918 -7.139 12.095 1.00 86.81 91 PRO A CA 1
ATOM 723 C C . PRO A 1 91 ? -14.865 -6.075 10.990 1.00 86.81 91 PRO A C 1
ATOM 725 O O . PRO A 1 91 ? -15.155 -6.358 9.831 1.00 86.81 91 PRO A O 1
ATOM 728 N N . VAL A 1 92 ? -14.515 -4.840 11.361 1.00 86.94 92 VAL A N 1
ATOM 729 C CA . VAL A 1 92 ? -14.266 -3.715 10.447 1.00 86.94 92 VAL A CA 1
ATOM 730 C C . VAL A 1 92 ? -12.970 -3.016 10.885 1.00 86.94 92 VAL A C 1
ATOM 732 O O . VAL A 1 92 ? -13.025 -2.039 11.641 1.00 86.94 92 VAL A O 1
ATOM 735 N N . PRO A 1 93 ? -11.794 -3.558 10.535 1.00 92.50 93 PRO A N 1
ATOM 736 C CA . PRO A 1 93 ? -10.551 -3.193 11.207 1.00 92.50 93 PRO A CA 1
ATOM 737 C C . PRO A 1 93 ? -10.027 -1.825 10.765 1.00 92.50 93 PRO A C 1
ATOM 739 O O . PRO A 1 93 ? -9.709 -0.990 11.608 1.00 92.50 93 PRO A O 1
ATOM 742 N N . ALA A 1 94 ? -10.048 -1.536 9.465 1.00 96.12 94 ALA A N 1
ATOM 743 C CA . ALA A 1 94 ? -9.775 -0.208 8.926 1.00 96.12 94 ALA A CA 1
ATOM 744 C C . ALA A 1 94 ? -10.276 -0.073 7.481 1.00 96.12 94 ALA A C 1
ATOM 746 O O . ALA A 1 94 ? -10.525 -1.064 6.785 1.00 96.12 94 ALA A O 1
ATOM 747 N N . GLY A 1 95 ? -10.401 1.176 7.035 1.00 96.81 95 GLY A N 1
ATOM 748 C CA . GLY A 1 95 ? -10.442 1.540 5.624 1.00 96.81 95 GLY A CA 1
ATOM 749 C C . GLY A 1 95 ? -9.050 1.944 5.131 1.00 96.81 95 GLY A C 1
ATOM 750 O O . GLY A 1 95 ? -8.325 2.613 5.858 1.00 96.81 95 GLY A O 1
ATOM 751 N N . PHE A 1 96 ? -8.687 1.595 3.900 1.00 97.38 96 PHE A N 1
ATOM 752 C CA . PHE A 1 96 ? -7.447 2.038 3.261 1.00 97.38 96 PHE A CA 1
ATOM 753 C C . PHE A 1 96 ? -7.725 2.847 1.995 1.00 97.38 96 PHE A C 1
ATOM 755 O O . PHE A 1 96 ? -8.474 2.419 1.117 1.00 97.38 96 PHE A O 1
ATOM 762 N N . ILE A 1 97 ? -7.079 4.002 1.881 1.00 96.81 97 ILE A N 1
ATOM 763 C CA . ILE A 1 97 ? -6.960 4.736 0.623 1.00 96.81 97 ILE A CA 1
ATOM 764 C C . ILE A 1 97 ? -5.563 4.464 0.085 1.00 96.81 97 ILE A C 1
ATOM 766 O O . ILE A 1 97 ? -4.571 4.816 0.722 1.00 96.81 97 ILE A O 1
ATOM 770 N N . VAL A 1 98 ? -5.491 3.815 -1.073 1.00 95.12 98 VAL A N 1
ATOM 771 C CA . VAL A 1 98 ? -4.220 3.370 -1.649 1.00 95.12 98 VAL A CA 1
ATOM 772 C C . VAL A 1 98 ? -3.753 4.289 -2.756 1.00 95.12 98 VAL A C 1
ATOM 774 O O . VAL A 1 98 ? -4.533 4.652 -3.638 1.00 95.12 98 VAL A O 1
ATOM 777 N N . ASN A 1 99 ? -2.463 4.622 -2.688 1.00 92.56 99 ASN A N 1
ATOM 778 C CA . ASN A 1 99 ? -1.724 5.415 -3.659 1.00 92.56 99 ASN A CA 1
ATOM 779 C C . ASN A 1 99 ? -2.539 6.587 -4.221 1.00 92.56 99 ASN A C 1
ATOM 781 O O . ASN A 1 99 ? -2.863 6.578 -5.416 1.00 92.56 99 ASN A O 1
ATOM 785 N N . PRO A 1 100 ? -2.889 7.580 -3.380 1.00 91.00 100 PRO A N 1
ATOM 786 C CA . PRO A 1 100 ? -3.417 8.839 -3.881 1.00 91.00 100 PRO A CA 1
ATOM 787 C C . PRO A 1 100 ? -2.603 9.352 -5.072 1.00 91.00 100 PRO A C 1
ATOM 789 O O . PRO A 1 100 ? -1.399 9.113 -5.173 1.00 91.00 100 PRO A O 1
ATOM 792 N N . ASP A 1 101 ? -3.280 10.012 -6.003 1.00 87.12 101 ASP A N 1
ATOM 793 C CA . ASP A 1 101 ? -2.712 10.583 -7.233 1.00 87.12 101 ASP A CA 1
ATOM 794 C C . ASP A 1 101 ? -2.223 9.563 -8.281 1.00 87.12 101 ASP A C 1
ATOM 796 O O . ASP A 1 101 ? -2.197 9.889 -9.469 1.00 87.12 101 ASP A O 1
ATOM 800 N N . PHE A 1 102 ? -1.895 8.323 -7.895 1.00 90.25 102 PHE A N 1
ATOM 801 C CA . PHE A 1 102 ? -1.212 7.340 -8.748 1.00 90.25 102 PHE A CA 1
ATOM 802 C C . PHE A 1 102 ? -1.915 7.064 -10.069 1.00 90.25 102 PHE A C 1
ATOM 804 O O . PHE A 1 102 ? -1.305 7.137 -11.137 1.00 90.25 102 PHE A O 1
ATOM 811 N N . LEU A 1 103 ? -3.216 6.784 -10.012 1.00 90.19 103 LEU A N 1
ATOM 812 C CA . LEU A 1 103 ? -3.997 6.520 -11.216 1.00 90.19 103 LEU A CA 1
ATOM 813 C C . LEU A 1 103 ? -4.160 7.780 -12.081 1.00 90.19 103 LEU A C 1
ATOM 815 O O . LEU A 1 103 ? -4.115 7.682 -13.305 1.00 90.19 103 LEU A O 1
ATOM 819 N N . GLY A 1 104 ? -4.304 8.956 -11.461 1.00 88.62 104 GLY A N 1
ATOM 820 C CA . GLY A 1 104 ? -4.489 10.225 -12.171 1.00 88.62 104 GLY A CA 1
ATOM 821 C C . GLY A 1 104 ? -3.228 10.676 -12.913 1.00 88.62 104 GLY A C 1
ATOM 822 O O . GLY A 1 104 ? -3.268 10.958 -14.112 1.00 88.62 104 GLY A O 1
ATOM 823 N N . GLU A 1 105 ? -2.079 10.685 -12.240 1.00 86.56 105 GLU A N 1
ATOM 824 C CA . GLU A 1 105 ? -0.801 10.997 -12.892 1.00 86.56 105 GLU A CA 1
ATOM 825 C C . GLU A 1 105 ? -0.367 9.886 -13.853 1.00 86.56 105 GLU A C 1
ATOM 827 O O . GLU A 1 105 ? 0.178 10.182 -14.914 1.00 86.56 105 GLU A O 1
ATOM 832 N N . GLY A 1 106 ? -0.649 8.614 -13.548 1.00 88.38 106 GLY A N 1
ATOM 833 C CA . GLY A 1 106 ? -0.389 7.509 -14.470 1.00 88.38 106 GLY A CA 1
ATOM 834 C C . GLY A 1 106 ? -1.165 7.643 -15.781 1.00 88.38 106 GLY A C 1
ATOM 835 O O . GLY A 1 106 ? -0.610 7.404 -16.857 1.00 88.38 106 GLY A O 1
ATOM 836 N N . GLN A 1 107 ? -2.419 8.105 -15.717 1.00 87.00 107 GLN A N 1
ATOM 837 C CA . GLN A 1 107 ? -3.207 8.450 -16.900 1.00 87.00 107 GLN A CA 1
ATOM 838 C C . GLN A 1 107 ? -2.578 9.618 -17.672 1.00 87.00 107 GLN A C 1
ATOM 840 O O . GLN A 1 107 ? -2.393 9.520 -18.885 1.00 87.00 107 GLN A O 1
ATOM 845 N N . LYS A 1 108 ? -2.208 10.705 -16.986 1.00 85.69 108 LYS A N 1
ATOM 846 C CA . LYS A 1 108 ? -1.559 11.884 -17.589 1.00 85.69 108 LYS A CA 1
ATOM 847 C C . LYS A 1 108 ? -0.231 11.540 -18.272 1.00 85.69 108 LYS A C 1
ATOM 849 O O . LYS A 1 108 ? 0.066 12.075 -19.336 1.00 85.69 108 LYS A O 1
ATOM 854 N N . ALA A 1 109 ? 0.547 10.635 -17.684 1.00 87.12 109 ALA A N 1
ATOM 855 C CA . ALA A 1 109 ? 1.818 10.155 -18.219 1.00 87.12 109 ALA A CA 1
ATOM 856 C C . ALA A 1 109 ? 1.668 8.987 -19.220 1.00 87.12 109 ALA A C 1
ATOM 858 O O . ALA A 1 109 ? 2.673 8.474 -19.704 1.00 87.12 109 ALA A O 1
ATOM 859 N N . ASN A 1 110 ? 0.437 8.582 -19.565 1.00 87.94 110 ASN A N 1
ATOM 860 C CA . ASN A 1 110 ? 0.133 7.502 -20.510 1.00 87.94 110 ASN A CA 1
ATOM 861 C C . ASN A 1 110 ? 0.824 6.163 -20.168 1.00 87.94 110 ASN A C 1
ATOM 863 O O . ASN A 1 110 ? 1.398 5.488 -21.026 1.00 87.94 110 ASN A O 1
ATOM 867 N N . LEU A 1 111 ? 0.774 5.765 -18.893 1.00 88.50 111 LEU A N 1
ATOM 868 C CA . LEU A 1 111 ? 1.547 4.630 -18.376 1.00 88.50 111 LEU A CA 1
ATOM 869 C C . LEU A 1 111 ? 0.895 3.258 -18.548 1.00 88.50 111 LEU A C 1
ATOM 871 O O . LEU A 1 111 ? 1.471 2.269 -18.109 1.00 88.50 111 LEU A O 1
ATOM 875 N N . MET A 1 112 ? -0.262 3.148 -19.205 1.00 78.44 112 MET A N 1
ATOM 876 C CA . MET A 1 112 ? -1.015 1.884 -19.290 1.00 78.44 112 MET A CA 1
ATOM 877 C C . MET A 1 112 ? -0.181 0.692 -19.793 1.00 78.44 112 MET A C 1
ATOM 879 O O . MET A 1 112 ? -0.359 -0.426 -19.316 1.00 78.44 112 MET A O 1
ATOM 883 N N . ASN A 1 113 ? 0.767 0.943 -20.703 1.00 81.06 113 ASN A N 1
ATOM 884 C CA . ASN A 1 113 ? 1.678 -0.069 -21.252 1.00 81.06 113 ASN A CA 1
ATOM 885 C C . ASN A 1 113 ? 3.120 0.057 -20.727 1.00 81.06 113 ASN A C 1
ATOM 887 O O . ASN A 1 113 ? 4.029 -0.577 -21.263 1.00 81.06 113 ASN A O 1
ATOM 891 N N . HIS A 1 114 ? 3.360 0.895 -19.717 1.00 90.31 114 HIS A N 1
ATOM 892 C CA . HIS A 1 114 ? 4.692 1.108 -19.164 1.00 90.31 114 HIS A CA 1
ATOM 893 C C . HIS A 1 114 ? 5.154 -0.123 -18.379 1.00 90.31 114 HIS A C 1
ATOM 895 O O . HIS A 1 114 ? 4.399 -0.682 -17.578 1.00 90.31 114 HIS A O 1
ATOM 901 N N . GLY A 1 115 ? 6.403 -0.534 -18.605 1.00 94.06 115 GLY A N 1
ATOM 902 C CA . GLY A 1 115 ? 7.041 -1.600 -17.840 1.00 94.06 115 GLY A CA 1
ATOM 903 C C . GLY A 1 115 ? 7.351 -1.129 -16.424 1.00 94.06 115 GLY A C 1
ATOM 904 O O . GLY A 1 115 ? 7.954 -0.078 -16.240 1.00 94.06 115 GLY A O 1
ATOM 905 N N . VAL A 1 116 ? 6.951 -1.913 -15.430 1.00 94.44 116 VAL A N 1
ATOM 906 C CA . VAL A 1 116 ? 7.208 -1.651 -14.009 1.00 94.44 116 VAL A CA 1
ATOM 907 C C . VAL A 1 116 ? 7.744 -2.957 -13.428 1.00 94.44 116 VAL A C 1
ATOM 909 O O . VAL A 1 116 ? 7.101 -3.984 -13.618 1.00 94.44 116 VAL A O 1
ATOM 912 N N . PRO A 1 117 ? 8.905 -2.990 -12.761 1.00 93.81 117 PRO A N 1
ATOM 913 C CA . PRO A 1 117 ? 9.419 -4.210 -12.158 1.00 93.81 117 PRO A CA 1
ATOM 914 C C . PRO A 1 117 ? 8.623 -4.507 -10.882 1.00 93.81 117 PRO A C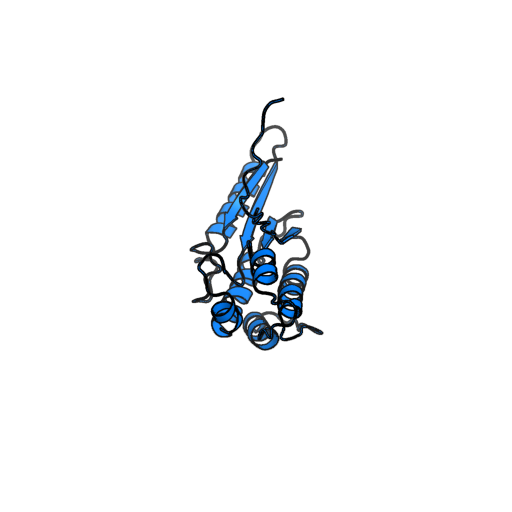 1
ATOM 916 O O . PRO A 1 117 ? 8.926 -3.970 -9.826 1.00 93.81 117 PRO A O 1
ATOM 919 N N . VAL A 1 118 ? 7.588 -5.340 -10.973 1.00 93.88 118 VAL A N 1
ATOM 920 C CA . VAL A 1 118 ? 6.652 -5.593 -9.866 1.00 93.88 118 VAL A CA 1
ATOM 921 C C . VAL A 1 118 ? 6.970 -6.906 -9.168 1.00 93.88 118 VAL A C 1
ATOM 923 O O . VAL A 1 118 ? 6.996 -6.965 -7.941 1.00 93.88 118 VAL A O 1
ATOM 926 N N . ARG A 1 119 ? 7.233 -7.970 -9.934 1.00 93.25 119 ARG A N 1
ATOM 927 C CA . ARG A 1 119 ? 7.335 -9.333 -9.392 1.00 93.25 119 ARG A CA 1
ATOM 928 C C . ARG A 1 119 ? 8.488 -9.494 -8.412 1.00 93.25 119 ARG A C 1
ATOM 930 O O . ARG A 1 119 ? 8.320 -10.115 -7.370 1.00 93.25 119 ARG A O 1
ATOM 937 N N . GLU A 1 120 ? 9.659 -8.970 -8.762 1.00 92.94 120 GLU A N 1
ATOM 938 C CA . GLU A 1 120 ? 10.846 -9.066 -7.911 1.00 92.94 120 GLU A CA 1
ATOM 939 C C . GLU A 1 120 ? 10.672 -8.265 -6.610 1.00 92.94 120 GLU A C 1
ATOM 941 O O . GLU A 1 120 ? 10.808 -8.882 -5.553 1.00 92.94 120 GLU A O 1
ATOM 946 N N . PRO A 1 121 ? 10.269 -6.975 -6.631 1.00 94.31 121 PRO A N 1
ATOM 947 C CA . PRO A 1 121 ? 9.990 -6.248 -5.393 1.00 94.31 121 PRO A CA 1
ATOM 948 C C . PRO A 1 121 ? 8.897 -6.861 -4.526 1.00 94.31 121 PRO A C 1
ATOM 950 O O . PRO A 1 121 ? 9.042 -6.932 -3.308 1.00 94.31 121 PRO A O 1
ATOM 953 N N . LEU A 1 122 ? 7.819 -7.356 -5.143 1.00 93.38 122 LEU A N 1
ATOM 954 C CA . LEU A 1 122 ? 6.745 -8.014 -4.408 1.00 93.38 122 LEU A CA 1
ATOM 955 C C . LEU A 1 122 ? 7.248 -9.281 -3.708 1.00 93.38 122 LEU A C 1
ATOM 957 O O . LEU A 1 122 ? 6.964 -9.475 -2.532 1.00 93.38 122 LEU A O 1
ATOM 961 N N . ARG A 1 123 ? 8.036 -10.122 -4.389 1.00 90.31 123 ARG A N 1
ATOM 962 C CA . ARG A 1 123 ? 8.665 -11.300 -3.766 1.00 90.31 123 ARG A CA 1
ATOM 963 C C . ARG A 1 123 ? 9.622 -10.917 -2.643 1.00 90.31 123 ARG A C 1
ATOM 965 O O . ARG A 1 123 ? 9.641 -11.595 -1.624 1.00 90.31 123 ARG A O 1
ATOM 972 N N . GLY A 1 124 ? 10.386 -9.839 -2.818 1.00 90.62 124 GLY A N 1
ATOM 973 C CA . GLY A 1 124 ? 11.256 -9.300 -1.773 1.00 90.62 124 GLY A CA 1
ATOM 974 C C . GLY A 1 124 ? 10.469 -8.916 -0.520 1.00 90.62 124 GLY A C 1
ATOM 975 O O . GLY A 1 124 ? 10.827 -9.327 0.579 1.00 90.62 124 GLY A O 1
ATOM 976 N N . ALA A 1 125 ? 9.346 -8.213 -0.687 1.00 90.19 125 ALA A N 1
ATOM 977 C CA . ALA A 1 125 ? 8.456 -7.854 0.416 1.00 90.19 125 ALA A CA 1
ATOM 978 C C . ALA A 1 125 ? 7.780 -9.079 1.058 1.00 90.19 125 ALA A C 1
ATOM 980 O O . ALA A 1 125 ? 7.610 -9.139 2.274 1.00 90.19 125 ALA A O 1
ATOM 981 N N . LEU A 1 126 ? 7.428 -10.080 0.246 1.00 87.94 126 LEU A N 1
ATOM 982 C CA . LEU A 1 126 ? 6.814 -11.332 0.685 1.00 87.94 126 LEU A CA 1
ATOM 983 C C . LEU A 1 126 ? 7.816 -12.352 1.231 1.00 87.94 126 LEU A C 1
ATOM 985 O O . LEU A 1 126 ? 7.384 -13.424 1.630 1.00 87.94 126 LEU A O 1
ATOM 989 N N . ALA A 1 127 ? 9.120 -12.070 1.313 1.00 81.50 127 ALA A N 1
ATOM 990 C CA . ALA A 1 127 ? 10.113 -13.051 1.773 1.00 81.50 127 ALA A CA 1
ATOM 991 C C . ALA A 1 127 ? 9.805 -13.642 3.171 1.00 81.50 127 ALA A C 1
ATOM 993 O O . ALA A 1 127 ? 10.310 -14.707 3.529 1.00 81.50 127 ALA A O 1
ATOM 994 N N . HIS A 1 128 ? 8.935 -12.982 3.944 1.00 59.81 128 HIS A N 1
ATOM 995 C CA . HIS A 1 128 ? 8.429 -13.444 5.238 1.00 59.81 128 HIS A CA 1
ATOM 996 C C . HIS A 1 128 ? 6.968 -13.936 5.212 1.00 59.81 128 HIS A C 1
ATOM 998 O O . HIS A 1 128 ? 6.515 -14.582 6.159 1.00 59.81 128 HIS A O 1
ATOM 1004 N N . CYS A 1 129 ? 6.232 -13.681 4.132 1.00 58.16 129 CYS A N 1
ATOM 1005 C CA . CYS A 1 129 ? 4.862 -14.126 3.913 1.00 58.16 129 CYS A CA 1
ATOM 1006 C C . CYS A 1 129 ? 4.890 -15.412 3.077 1.00 58.16 129 CYS A C 1
ATOM 1008 O O . CYS A 1 129 ? 5.350 -15.413 1.944 1.00 58.16 129 CYS A O 1
ATOM 1010 N N . LYS A 1 130 ? 4.381 -16.530 3.604 1.00 64.56 130 LYS A N 1
ATOM 1011 C CA . LYS A 1 130 ? 4.335 -17.829 2.898 1.00 64.56 130 LYS A CA 1
ATOM 1012 C C . LYS A 1 130 ? 3.283 -17.859 1.771 1.00 64.56 130 LYS A C 1
ATOM 1014 O O . LYS A 1 130 ? 2.483 -18.789 1.706 1.00 64.56 130 LYS A O 1
ATOM 1019 N N . VAL A 1 131 ? 3.227 -16.822 0.939 1.00 66.94 131 VAL A N 1
ATOM 1020 C CA . VAL A 1 131 ? 2.241 -16.657 -0.127 1.00 66.94 131 VAL A CA 1
ATOM 1021 C C . VAL A 1 131 ? 2.950 -16.295 -1.425 1.00 66.94 131 VAL A C 1
ATOM 1023 O O . VAL A 1 131 ? 3.753 -15.369 -1.461 1.00 66.94 131 VAL A O 1
ATOM 1026 N N . GLU A 1 132 ? 2.616 -17.013 -2.493 1.00 67.19 132 GLU A N 1
ATOM 1027 C CA . GLU A 1 132 ? 3.080 -16.734 -3.850 1.00 67.19 132 GLU A CA 1
ATOM 1028 C C . GLU A 1 132 ? 1.993 -15.993 -4.630 1.00 67.19 132 GLU A C 1
ATOM 1030 O O . GLU A 1 132 ? 0.806 -16.316 -4.539 1.00 67.19 132 GLU A O 1
ATOM 1035 N N . ALA A 1 133 ? 2.406 -14.991 -5.402 1.00 70.56 133 ALA A N 1
ATOM 1036 C CA . ALA A 1 133 ? 1.506 -14.177 -6.200 1.00 70.56 133 ALA A CA 1
ATOM 1037 C C . ALA A 1 133 ? 1.511 -14.651 -7.659 1.00 70.56 133 ALA A C 1
ATOM 1039 O O . ALA A 1 133 ? 2.338 -14.224 -8.472 1.00 70.56 133 ALA A O 1
ATOM 1040 N N . ASP A 1 134 ? 0.593 -15.554 -7.997 1.00 68.56 134 ASP A N 1
ATOM 1041 C CA . ASP A 1 134 ? 0.421 -16.008 -9.375 1.00 68.56 134 ASP A CA 1
ATOM 1042 C C . ASP A 1 134 ? -0.197 -14.893 -10.239 1.00 68.56 134 ASP A C 1
ATOM 1044 O O . ASP A 1 134 ? -1.021 -14.109 -9.773 1.00 68.56 134 ASP A O 1
ATOM 1048 N N . SER A 1 135 ? 0.168 -14.833 -11.527 1.00 83.38 135 SER A N 1
ATOM 1049 C CA . SER A 1 135 ? -0.399 -13.942 -12.569 1.00 83.38 135 SER A CA 1
ATOM 1050 C C . SER A 1 135 ? -0.069 -12.436 -12.533 1.00 83.38 135 SER A C 1
ATOM 1052 O O . SER A 1 135 ? -0.580 -11.683 -13.365 1.00 83.38 135 SER A O 1
ATOM 1054 N N . ILE A 1 136 ? 0.820 -11.972 -11.650 1.00 91.12 136 ILE A N 1
ATOM 1055 C CA . ILE A 1 136 ? 1.271 -10.568 -11.653 1.00 91.12 136 ILE A CA 1
ATOM 1056 C C . ILE A 1 136 ? 2.287 -10.319 -12.774 1.00 91.12 136 ILE A C 1
ATOM 1058 O O . ILE A 1 136 ? 3.270 -11.048 -12.916 1.00 91.12 136 ILE A O 1
ATOM 1062 N N . THR A 1 137 ? 2.065 -9.266 -13.563 1.00 93.75 137 THR A N 1
ATOM 1063 C CA . THR A 1 137 ? 2.918 -8.856 -14.690 1.00 93.75 137 THR A CA 1
ATOM 1064 C C . THR A 1 137 ? 3.823 -7.673 -14.337 1.00 93.75 137 THR A C 1
ATOM 1066 O O . THR A 1 137 ? 3.471 -6.836 -13.513 1.00 93.75 137 THR A O 1
ATOM 1069 N N . ASP A 1 138 ? 4.978 -7.559 -15.000 1.00 94.81 138 ASP A N 1
ATOM 1070 C CA . ASP A 1 138 ? 5.909 -6.431 -14.816 1.00 94.81 138 ASP A CA 1
ATOM 1071 C C . ASP A 1 138 ? 5.509 -5.213 -15.674 1.00 94.81 138 ASP A C 1
ATOM 1073 O O . ASP A 1 138 ? 6.209 -4.794 -16.597 1.00 94.81 138 ASP A O 1
ATOM 1077 N N . ASN A 1 139 ? 4.335 -4.653 -15.390 1.00 94.12 139 ASN A N 1
ATOM 1078 C CA . ASN A 1 139 ? 3.808 -3.450 -16.034 1.00 94.12 139 ASN A CA 1
ATOM 1079 C C . ASN A 1 139 ? 2.887 -2.672 -15.082 1.00 94.12 139 ASN A C 1
ATOM 1081 O O . ASN A 1 139 ? 2.567 -3.134 -13.988 1.00 94.12 139 ASN A O 1
ATOM 1085 N N . PHE A 1 140 ? 2.445 -1.488 -15.503 1.00 93.12 140 PHE A N 1
ATOM 1086 C CA . PHE A 1 140 ? 1.585 -0.613 -14.700 1.00 93.12 140 PHE A CA 1
ATOM 1087 C C . PHE A 1 140 ? 0.285 -1.297 -14.232 1.00 93.12 140 PHE A C 1
ATOM 1089 O O . PHE A 1 140 ? -0.090 -1.196 -13.065 1.00 93.12 140 PHE A O 1
ATOM 1096 N N . ALA A 1 141 ? -0.374 -2.065 -15.106 1.00 92.56 141 ALA A N 1
ATOM 1097 C CA . ALA A 1 141 ? -1.557 -2.846 -14.735 1.00 92.56 141 ALA A CA 1
ATOM 1098 C C . ALA A 1 141 ? -1.233 -3.945 -13.705 1.00 92.56 141 ALA A C 1
ATOM 1100 O O . ALA A 1 141 ? -1.993 -4.169 -12.764 1.00 92.56 141 ALA A O 1
ATOM 1101 N N . GLY A 1 142 ? -0.082 -4.598 -13.852 1.00 94.12 142 GLY A N 1
ATOM 1102 C CA . GLY A 1 142 ? 0.417 -5.603 -12.925 1.00 94.12 142 GLY A CA 1
ATOM 1103 C C . GLY A 1 142 ? 0.789 -5.022 -11.565 1.00 94.12 142 GLY A C 1
ATOM 1104 O O . GLY A 1 142 ? 0.563 -5.680 -10.557 1.00 94.12 142 GLY A O 1
ATOM 1105 N N . TYR A 1 143 ? 1.246 -3.768 -11.506 1.00 94.75 143 TYR A N 1
ATOM 1106 C CA . TYR A 1 143 ? 1.458 -3.051 -10.247 1.00 94.75 143 TYR A CA 1
ATOM 1107 C C . TYR A 1 143 ? 0.139 -2.850 -9.490 1.00 94.75 143 TYR A C 1
ATOM 1109 O O . TYR A 1 143 ? 0.036 -3.178 -8.309 1.00 94.75 143 TYR A O 1
ATOM 1117 N N . ILE A 1 144 ? -0.900 -2.375 -10.185 1.00 94.56 144 ILE A N 1
ATOM 1118 C CA . ILE A 1 144 ? -2.242 -2.214 -9.603 1.00 94.56 144 ILE A CA 1
ATOM 1119 C C . ILE A 1 144 ? -2.781 -3.572 -9.138 1.00 94.56 144 ILE A C 1
ATOM 1121 O O . ILE A 1 144 ? -3.318 -3.687 -8.034 1.00 94.56 144 ILE A O 1
ATOM 1125 N N . HIS A 1 145 ? -2.606 -4.612 -9.959 1.00 94.62 145 HIS A N 1
ATOM 1126 C CA . HIS A 1 145 ? -2.999 -5.972 -9.606 1.00 94.62 145 HIS A CA 1
ATOM 1127 C C . HIS A 1 145 ? -2.261 -6.458 -8.351 1.00 94.62 145 HIS A C 1
ATOM 1129 O O . HIS A 1 145 ? -2.907 -6.983 -7.449 1.00 94.62 145 HIS A O 1
ATOM 1135 N N . ALA A 1 146 ? -0.954 -6.211 -8.244 1.00 95.00 146 ALA A N 1
ATOM 1136 C CA . ALA A 1 146 ? -0.149 -6.587 -7.088 1.00 95.00 146 ALA A CA 1
ATOM 1137 C C . ALA A 1 146 ? -0.643 -5.950 -5.790 1.00 95.00 146 ALA A C 1
ATOM 1139 O O . ALA A 1 146 ? -0.855 -6.666 -4.817 1.00 95.00 146 ALA A O 1
ATOM 1140 N N . VAL A 1 147 ? -0.887 -4.637 -5.780 1.00 95.62 147 VAL A N 1
ATOM 1141 C CA . VAL A 1 147 ? -1.405 -3.935 -4.592 1.00 95.62 147 VAL A CA 1
ATOM 1142 C C . VAL A 1 147 ? -2.775 -4.492 -4.185 1.00 95.62 147 VAL A C 1
ATOM 1144 O O . VAL A 1 147 ? -2.995 -4.805 -3.015 1.00 95.62 147 VAL A O 1
ATOM 1147 N N . ASN A 1 148 ? -3.687 -4.678 -5.147 1.00 96.00 148 ASN A N 1
ATOM 1148 C CA . ASN A 1 148 ? -5.023 -5.221 -4.878 1.00 96.00 148 ASN A CA 1
ATOM 1149 C C . ASN A 1 148 ? -4.963 -6.642 -4.312 1.00 96.00 148 ASN A C 1
ATOM 1151 O O . ASN A 1 148 ? -5.627 -6.950 -3.321 1.00 96.00 148 ASN A O 1
ATOM 1155 N N . TRP A 1 149 ? -4.181 -7.507 -4.958 1.00 95.00 149 TRP A N 1
ATOM 1156 C CA . TRP A 1 149 ? -3.982 -8.888 -4.543 1.00 95.00 149 TRP A CA 1
ATOM 1157 C C . TRP A 1 149 ? -3.361 -8.952 -3.146 1.00 95.00 149 TRP A C 1
ATOM 1159 O O . TRP A 1 149 ? -3.848 -9.700 -2.299 1.00 95.00 149 TRP A O 1
ATOM 1169 N N . LEU A 1 150 ? -2.356 -8.116 -2.873 1.00 93.56 150 LEU A N 1
ATOM 1170 C CA . LEU A 1 150 ? -1.648 -8.081 -1.599 1.00 93.56 150 LEU A CA 1
ATOM 1171 C C . LEU A 1 150 ? -2.589 -7.735 -0.443 1.00 93.56 150 LEU A C 1
ATOM 1173 O O . LEU A 1 150 ? -2.627 -8.458 0.547 1.00 93.56 150 LEU A O 1
ATOM 1177 N N . ILE A 1 151 ? -3.408 -6.689 -0.589 1.00 94.56 151 ILE A N 1
ATOM 1178 C CA . ILE A 1 151 ? -4.369 -6.290 0.451 1.00 94.56 151 ILE A CA 1
ATOM 1179 C C . ILE A 1 151 ? -5.388 -7.399 0.709 1.00 94.56 151 ILE A C 1
ATOM 1181 O O . ILE A 1 151 ? -5.639 -7.755 1.858 1.00 94.56 151 ILE A O 1
ATOM 1185 N N . ARG A 1 152 ? -5.943 -7.990 -0.357 1.00 93.25 152 ARG A N 1
ATOM 1186 C CA . ARG A 1 152 ? -6.912 -9.092 -0.242 1.00 93.25 152 ARG A CA 1
ATOM 1187 C C . ARG A 1 152 ? -6.317 -10.345 0.391 1.00 93.25 152 ARG A C 1
ATOM 1189 O O . ARG A 1 152 ? -7.044 -11.082 1.047 1.00 93.25 152 ARG A O 1
ATOM 1196 N N . THR A 1 153 ? -5.026 -10.566 0.190 1.00 91.00 153 THR A N 1
ATOM 1197 C CA . THR A 1 153 ? -4.289 -11.706 0.732 1.00 91.00 153 THR A CA 1
ATOM 1198 C C . THR A 1 153 ? -3.964 -11.513 2.208 1.00 91.00 153 THR A C 1
ATOM 1200 O O . THR A 1 153 ? -4.189 -12.416 3.006 1.00 91.00 153 THR A O 1
ATOM 1203 N N . VAL A 1 154 ? -3.430 -10.346 2.571 1.00 90.62 154 VAL A N 1
ATOM 1204 C CA . VAL A 1 154 ? -2.906 -10.083 3.919 1.00 90.62 154 VAL A CA 1
ATOM 1205 C C . VAL A 1 154 ? -4.022 -9.734 4.900 1.00 90.62 154 VAL A C 1
ATOM 1207 O O . VAL A 1 154 ? -4.001 -10.201 6.033 1.00 90.62 154 VAL A O 1
ATOM 1210 N N . ALA A 1 155 ? -5.008 -8.944 4.474 1.00 92.81 155 ALA A N 1
ATOM 1211 C CA . ALA A 1 155 ? -6.068 -8.447 5.346 1.00 92.81 155 ALA A CA 1
ATOM 1212 C C . ALA A 1 155 ? -7.425 -8.442 4.612 1.00 92.81 155 ALA A C 1
ATOM 1214 O O . ALA A 1 155 ? -7.952 -7.392 4.245 1.00 92.81 155 ALA A O 1
ATOM 1215 N N . PRO A 1 156 ? -8.045 -9.614 4.385 1.00 92.81 156 PRO A N 1
ATOM 1216 C CA . PRO A 1 156 ? -9.295 -9.718 3.624 1.00 92.81 156 PRO A CA 1
ATOM 1217 C C . PRO A 1 156 ? -10.476 -8.944 4.237 1.00 92.81 156 PRO A C 1
ATOM 1219 O O . PRO A 1 156 ? -11.420 -8.613 3.517 1.00 92.81 156 PRO A O 1
ATOM 1222 N N . SER A 1 157 ? -10.428 -8.653 5.541 1.00 93.44 157 SER A N 1
ATOM 1223 C CA . SER A 1 157 ? -11.441 -7.894 6.283 1.00 93.44 157 SER A CA 1
ATOM 1224 C C . SER A 1 157 ? -11.305 -6.373 6.153 1.00 93.44 157 SER A C 1
ATOM 1226 O O . SER A 1 157 ? -12.286 -5.669 6.409 1.00 93.44 157 SER A O 1
ATOM 1228 N N . VAL A 1 158 ? -10.148 -5.830 5.738 1.00 94.88 158 VAL A N 1
ATOM 1229 C CA . VAL A 1 158 ? -10.053 -4.384 5.486 1.00 94.88 158 VAL A CA 1
ATOM 1230 C C . VAL A 1 158 ? -10.826 -4.007 4.229 1.00 94.88 158 VAL A C 1
ATOM 1232 O O . VAL A 1 158 ? -10.830 -4.702 3.209 1.00 94.88 158 VAL A O 1
ATOM 1235 N N . THR A 1 159 ? -11.468 -2.845 4.283 1.00 95.00 159 THR A N 1
ATOM 1236 C CA . THR A 1 159 ? -11.995 -2.207 3.076 1.00 95.00 159 THR A CA 1
ATOM 1237 C C . THR A 1 159 ? -10.903 -1.330 2.487 1.00 95.00 159 THR A C 1
ATOM 1239 O O . THR A 1 159 ? -10.205 -0.647 3.228 1.00 95.00 159 THR A O 1
ATOM 1242 N N . PHE A 1 160 ? -10.753 -1.303 1.166 1.00 97.06 160 PHE A N 1
ATOM 1243 C CA . PHE A 1 160 ? -9.816 -0.3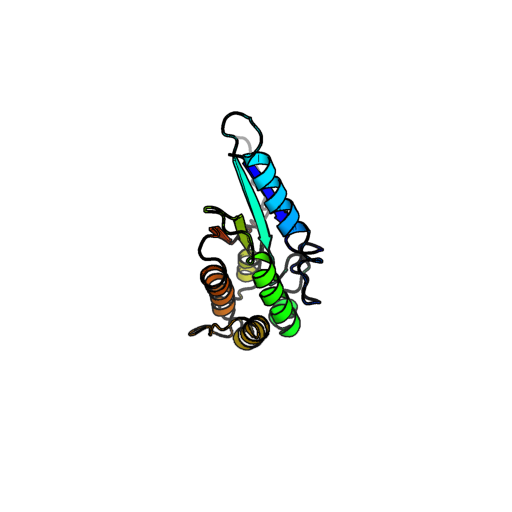85 0.527 1.00 97.06 160 PHE A CA 1
ATOM 1244 C C . PHE A 1 160 ? -10.361 0.155 -0.791 1.00 97.06 160 PHE A C 1
ATOM 1246 O O . PHE A 1 160 ? -11.228 -0.459 -1.419 1.00 97.06 160 PHE A O 1
ATOM 1253 N N . GLY A 1 161 ? -9.834 1.300 -1.208 1.00 96.69 161 GLY A N 1
ATOM 1254 C CA . GLY A 1 161 ? -10.147 1.922 -2.485 1.00 96.69 161 GLY A CA 1
ATOM 1255 C C . GLY A 1 161 ? -8.991 2.770 -2.995 1.00 96.69 161 GLY A C 1
ATOM 1256 O O . GLY A 1 161 ? -8.195 3.298 -2.220 1.00 96.69 161 GLY A O 1
ATOM 1257 N N . TRP A 1 162 ? -8.910 2.897 -4.315 1.00 95.00 162 TRP A N 1
ATOM 1258 C CA . TRP A 1 162 ? -7.973 3.806 -4.964 1.00 95.00 162 TRP A CA 1
ATOM 1259 C C . TRP A 1 162 ? -8.585 5.193 -5.056 1.00 95.00 162 TRP A C 1
ATOM 1261 O O . TRP A 1 162 ? -9.756 5.343 -5.410 1.00 95.00 162 TRP A O 1
ATOM 1271 N N . GLN A 1 163 ? -7.777 6.204 -4.773 1.00 91.56 163 GLN A N 1
ATOM 1272 C CA . GLN A 1 163 ? -8.160 7.590 -4.972 1.00 91.56 163 GLN A CA 1
ATOM 1273 C C . GLN A 1 163 ? -7.630 8.058 -6.333 1.00 91.56 163 GLN A C 1
ATOM 1275 O O . GLN A 1 163 ? -6.463 7.865 -6.665 1.00 91.56 163 GLN A O 1
ATOM 1280 N N . VAL A 1 164 ? -8.516 8.637 -7.145 1.00 86.94 164 VAL A N 1
ATOM 1281 C CA . VAL A 1 164 ? -8.176 9.183 -8.464 1.00 86.94 164 VAL A CA 1
ATOM 1282 C C . VAL A 1 164 ? -8.305 10.696 -8.407 1.00 86.94 164 VAL A C 1
ATOM 1284 O O . VAL A 1 164 ? -9.389 11.210 -8.122 1.00 86.94 164 VAL A O 1
ATOM 1287 N N . ASN A 1 165 ? -7.217 11.411 -8.688 1.00 82.50 165 ASN A N 1
ATOM 1288 C CA . ASN A 1 165 ? -7.295 12.848 -8.916 1.00 82.50 165 ASN A CA 1
ATOM 1289 C C . ASN A 1 165 ? -7.789 13.109 -10.330 1.00 82.50 165 ASN A C 1
ATOM 1291 O O . ASN A 1 165 ? -7.201 12.637 -11.303 1.00 82.50 165 ASN A O 1
ATOM 1295 N N . ILE A 1 166 ? -8.845 13.911 -10.429 1.00 77.94 166 ILE A N 1
ATOM 1296 C CA . ILE A 1 166 ? -9.265 14.520 -11.684 1.00 77.94 166 ILE A CA 1
ATOM 1297 C C . ILE A 1 166 ? -8.823 15.974 -11.630 1.00 77.94 166 ILE A C 1
ATOM 1299 O O . ILE A 1 166 ? -9.390 16.793 -10.909 1.00 77.94 166 ILE A O 1
ATOM 1303 N N . TRP A 1 167 ? -7.785 16.289 -12.393 1.00 71.06 167 TRP A N 1
ATOM 1304 C CA . TRP A 1 167 ? -7.336 17.659 -12.563 1.00 71.06 167 TRP A CA 1
ATOM 1305 C C . TRP A 1 167 ? -8.261 18.362 -13.558 1.00 71.06 167 TRP A C 1
ATOM 1307 O O . TRP A 1 167 ? -8.474 17.869 -14.665 1.00 71.06 167 TRP A O 1
ATOM 1317 N N . GLY A 1 168 ? -8.803 19.524 -13.184 1.00 62.25 168 GLY A N 1
ATOM 1318 C CA . GLY A 1 168 ? -9.648 20.3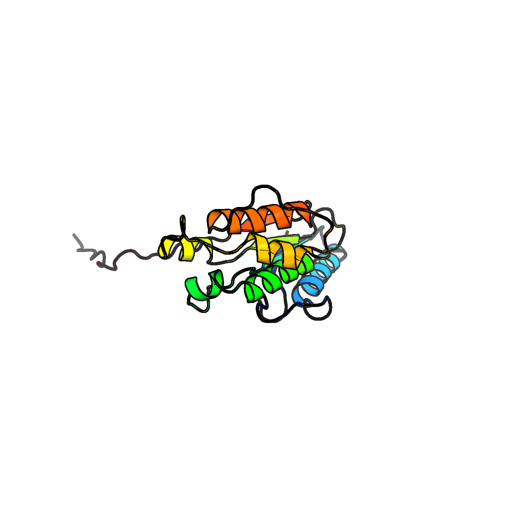64 -14.042 1.00 62.25 168 GLY A CA 1
ATOM 1319 C C . GLY A 1 168 ? -8.876 21.061 -15.167 1.00 62.25 168 GLY A C 1
ATOM 1320 O O . GLY A 1 168 ? -9.039 22.260 -15.367 1.00 62.25 168 GLY A O 1
ATOM 1321 N N . GLY A 1 169 ? -8.008 20.336 -15.876 1.00 58.56 169 GLY A N 1
ATOM 1322 C CA . GLY A 1 169 ? -7.218 20.820 -17.005 1.00 58.56 169 GLY A CA 1
ATOM 1323 C C . GLY A 1 169 ? -8.063 21.017 -18.262 1.00 58.56 169 GLY A C 1
ATOM 1324 O O . GLY A 1 169 ? -7.791 20.406 -19.289 1.00 58.56 169 GLY A O 1
ATOM 1325 N N . GLY A 1 170 ? -9.098 21.851 -18.175 1.00 48.72 170 GLY A N 1
ATOM 1326 C CA . GLY A 1 170 ? -9.643 22.543 -19.332 1.00 48.72 170 GLY A CA 1
ATOM 1327 C C . GLY A 1 170 ? -8.784 23.773 -19.588 1.00 48.72 170 GLY A C 1
ATOM 1328 O O . GLY A 1 170 ? -8.456 24.508 -18.656 1.00 48.72 170 GLY A O 1
ATOM 1329 N N . THR A 1 171 ? -8.397 23.996 -20.839 1.00 47.34 171 THR A N 1
ATOM 1330 C CA . THR A 1 171 ? -7.889 25.289 -21.295 1.00 47.34 171 THR A CA 1
ATOM 1331 C C . THR A 1 171 ? -8.772 26.397 -20.736 1.00 47.34 171 THR A C 1
ATOM 1333 O O . THR A 1 171 ? -9.982 26.410 -20.964 1.00 47.34 171 THR A O 1
ATOM 1336 N N . GLY A 1 172 ? -8.168 27.321 -19.994 1.00 42.62 172 GLY A N 1
ATOM 1337 C CA . GLY A 1 172 ? -8.792 28.578 -19.617 1.00 42.62 172 GLY A CA 1
ATOM 1338 C C . GLY A 1 172 ? -8.965 29.484 -20.831 1.00 42.62 172 GLY A C 1
ATOM 1339 O O . GLY A 1 172 ? -8.434 30.586 -20.837 1.00 42.62 172 GLY A O 1
ATOM 1340 N N . ASP A 1 173 ? -9.711 29.047 -21.842 1.00 43.59 173 ASP A N 1
ATOM 1341 C CA . ASP A 1 173 ? -10.394 29.994 -22.711 1.00 43.59 173 ASP A CA 1
ATOM 1342 C C . ASP A 1 173 ? -11.598 30.458 -21.908 1.00 43.59 173 ASP A C 1
ATOM 1344 O O . ASP A 1 173 ? -12.617 29.775 -21.790 1.00 43.59 173 ASP A O 1
ATOM 1348 N N . GLY A 1 174 ? -11.396 31.587 -21.226 1.00 41.00 174 GLY A N 1
ATOM 1349 C CA . GLY A 1 174 ? -12.393 32.210 -20.378 1.00 41.00 174 GLY A CA 1
ATOM 1350 C C . GLY A 1 174 ? -13.732 32.244 -21.098 1.00 41.00 174 GLY A C 1
ATOM 1351 O O . GLY A 1 174 ? -13.866 32.862 -22.154 1.00 41.00 174 GLY A O 1
ATOM 1352 N N . CYS A 1 175 ? -14.730 31.587 -20.509 1.00 38.31 175 CYS A N 1
ATOM 1353 C CA . CYS A 1 175 ? -16.117 31.785 -20.882 1.00 38.31 175 CYS A CA 1
ATOM 1354 C C . CYS A 1 175 ? -16.449 33.251 -20.576 1.00 38.31 175 CYS A C 1
ATOM 1356 O O . CYS A 1 175 ? -16.795 33.626 -19.454 1.00 38.31 175 CYS A O 1
ATOM 1358 N N . ARG A 1 176 ? -16.229 34.112 -21.570 1.00 41.09 176 ARG A N 1
ATOM 1359 C CA . ARG A 1 176 ? -16.638 35.505 -21.556 1.00 41.09 176 ARG A CA 1
ATOM 1360 C C . ARG A 1 176 ? -18.157 35.474 -21.649 1.00 41.09 176 ARG A C 1
ATOM 1362 O O . ARG A 1 176 ? -18.716 35.224 -22.711 1.00 41.09 176 ARG A O 1
ATOM 1369 N N . LEU A 1 177 ? -18.820 35.675 -20.515 1.00 41.72 177 LEU A N 1
ATOM 1370 C CA . LEU A 1 177 ? -20.231 36.037 -20.484 1.00 41.72 177 LEU A CA 1
ATOM 1371 C C . LEU A 1 177 ? -20.359 37.412 -21.146 1.00 41.72 177 LEU A C 1
ATOM 1373 O O . LEU A 1 177 ? -20.264 38.446 -20.485 1.00 41.72 177 LEU A O 1
ATOM 1377 N N . GLU A 1 178 ? -20.526 37.427 -22.465 1.00 44.22 178 GLU A N 1
ATOM 1378 C CA . GLU A 1 178 ? -21.082 38.588 -23.143 1.00 44.22 178 GLU A CA 1
ATOM 1379 C C . GLU A 1 178 ? -22.554 38.661 -22.737 1.00 44.22 178 GLU A C 1
ATOM 1381 O O . GLU A 1 178 ? -23.359 37.780 -23.039 1.00 44.22 178 GLU A O 1
ATOM 1386 N N . ARG A 1 179 ? -22.864 39.675 -21.922 1.00 41.72 179 ARG A N 1
ATOM 1387 C CA . ARG A 1 179 ? -24.235 40.024 -21.559 1.00 41.72 179 ARG A CA 1
ATOM 1388 C C . ARG A 1 179 ? -24.984 40.377 -22.843 1.00 41.72 179 ARG A C 1
ATOM 1390 O O . ARG A 1 179 ? -24.524 41.245 -23.584 1.00 41.72 179 ARG A O 1
ATOM 1397 N N . LEU A 1 180 ? -26.112 39.703 -23.058 1.00 46.91 180 LEU A N 1
ATOM 1398 C CA . LEU A 1 180 ? -27.208 40.212 -23.882 1.00 46.91 180 LEU A CA 1
ATOM 1399 C C . LEU A 1 180 ? -27.754 41.512 -23.277 1.00 46.91 180 LEU A C 1
ATOM 1401 O O . LEU A 1 180 ? -27.760 41.615 -22.025 1.00 46.91 180 LEU A O 1
#

Organism: NCBI:txid398673